Protein AF-A0A7C5VQ32-F1 (afdb_monomer)

Mean predicted aligned error: 4.76 Å

pLDDT: mean 89.22, std 14.69, range [40.31, 97.88]

Foldseek 3Di:
DDDQQAAQQQWLVNCVFWPVVCQVVCVVVVHHQDDPRHGDGDTPNVVCVVVVHDRVVVSVVSRVVCVVVPHTDRDPPPPD

Organism: NCBI:txid1008305

Radius of gyration: 12.36 Å; Cα contacts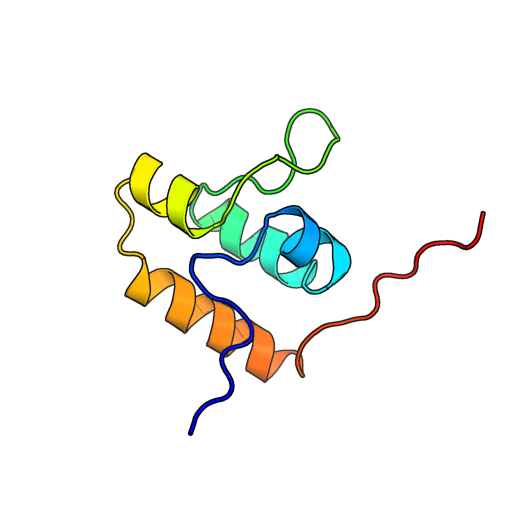 (8 Å, |Δi|>4): 86; chains: 1; bounding box: 35×28×24 Å

Sequence (80 aa):
MRNLYINEYTTFEEIAEHYPYLIQPLLEKGIKVIVCGDVKWGTLGEELERLGLKKHEVIDELNKIVEKNGGPVRSFKLDL

InterPro domains:
  IPR038062 ScdA-like, N-terminal domain superfamily [G3DSA:1.10.3910.10] (4-71)
  IPR038062 ScdA-like, N-terminal domain superfamily [SSF140683] (3-69)

Solvent-accessible surface area (backbone atoms only — not comparable to full-atom values): 4799 Å² total; per-residue (Å²): 133,84,86,74,84,52,53,54,78,41,33,29,56,54,36,58,47,28,36,53,82,48,48,61,65,35,42,79,72,72,43,73,44,63,52,99,89,39,69,38,88,59,33,49,36,60,52,28,56,76,70,72,47,64,58,68,63,54,39,54,51,51,33,54,52,34,61,76,68,72,49,75,46,84,56,78,72,73,88,120

Structure (mmCIF, N/CA/C/O backbone):
data_AF-A0A7C5VQ32-F1
#
_entry.id   AF-A0A7C5VQ32-F1
#
loop_
_atom_site.group_PDB
_atom_site.id
_atom_site.type_symbol
_atom_site.label_atom_id
_atom_site.label_alt_id
_atom_site.label_comp_id
_atom_site.label_asym_id
_atom_site.label_entity_id
_atom_site.label_seq_id
_atom_site.pdbx_PDB_ins_code
_atom_site.Cartn_x
_atom_site.Cartn_y
_atom_site.Cartn_z
_atom_site.occupancy
_atom_site.B_iso_or_equiv
_atom_site.auth_seq_id
_atom_site.auth_comp_id
_atom_site.auth_asym_id
_atom_site.auth_atom_id
_atom_site.pdbx_PDB_model_num
ATOM 1 N N . MET A 1 1 ? -13.552 -18.275 2.838 1.00 47.12 1 MET A N 1
ATOM 2 C CA . MET A 1 1 ? -12.538 -17.384 3.444 1.00 47.12 1 MET A CA 1
ATOM 3 C C . MET A 1 1 ? -11.948 -16.555 2.315 1.00 47.12 1 MET A C 1
ATOM 5 O O . MET A 1 1 ? -11.601 -17.156 1.307 1.00 47.12 1 MET A O 1
ATOM 9 N N . ARG A 1 2 ? -11.929 -15.218 2.411 1.00 60.84 2 ARG A N 1
ATOM 10 C CA . ARG A 1 2 ? -11.177 -14.394 1.446 1.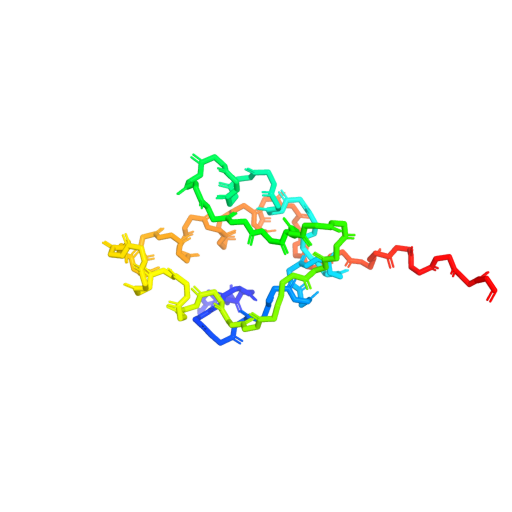00 60.84 2 ARG A CA 1
ATOM 11 C C . ARG A 1 2 ? -9.691 -14.550 1.759 1.00 60.84 2 ARG A C 1
ATOM 13 O O . ARG A 1 2 ? -9.336 -14.525 2.935 1.00 60.84 2 ARG A O 1
ATOM 20 N N . ASN A 1 3 ? -8.855 -14.712 0.740 1.00 63.72 3 ASN A N 1
ATOM 21 C CA . ASN A 1 3 ? -7.420 -14.534 0.919 1.00 63.72 3 ASN A CA 1
ATOM 22 C C . ASN A 1 3 ? -7.156 -13.033 1.043 1.00 63.72 3 ASN A C 1
ATOM 24 O O . ASN A 1 3 ? -7.504 -12.273 0.144 1.00 63.72 3 ASN A O 1
ATOM 28 N N . LEU A 1 4 ? -6.582 -12.618 2.169 1.00 80.75 4 LEU A N 1
ATOM 29 C CA . LEU A 1 4 ? -6.089 -11.258 2.350 1.00 80.75 4 LEU A CA 1
ATOM 30 C C . LEU A 1 4 ? -4.617 -11.243 1.943 1.00 80.75 4 LEU A C 1
ATOM 32 O O . LEU A 1 4 ? -3.797 -11.913 2.565 1.00 80.75 4 LEU A O 1
ATOM 36 N N . TYR A 1 5 ? -4.314 -10.505 0.883 1.00 93.06 5 TYR A N 1
ATOM 37 C CA . TYR A 1 5 ? -2.958 -10.282 0.387 1.00 93.06 5 TYR A CA 1
ATOM 38 C C . TYR A 1 5 ? -2.279 -9.130 1.125 1.00 93.06 5 TYR A C 1
ATOM 40 O O . TYR A 1 5 ? -1.092 -9.192 1.412 1.00 93.06 5 TYR A O 1
ATOM 48 N N . ILE A 1 6 ? -3.053 -8.093 1.448 1.00 96.25 6 ILE A N 1
ATOM 49 C CA . ILE A 1 6 ? -2.593 -6.910 2.173 1.00 96.25 6 ILE A CA 1
ATOM 50 C C . ILE A 1 6 ? -3.259 -6.888 3.544 1.00 96.25 6 ILE A C 1
ATOM 52 O O . ILE A 1 6 ? -4.469 -7.105 3.659 1.00 96.25 6 ILE A O 1
ATOM 56 N N . ASN A 1 7 ? -2.487 -6.597 4.582 1.00 96.75 7 ASN A N 1
ATOM 57 C CA . ASN A 1 7 ? -2.982 -6.348 5.930 1.00 96.75 7 ASN A CA 1
ATOM 58 C C . ASN A 1 7 ? -2.184 -5.208 6.587 1.00 96.75 7 ASN A C 1
ATOM 60 O O . ASN A 1 7 ? -1.335 -4.578 5.960 1.00 96.75 7 ASN A O 1
ATOM 64 N N . GLU A 1 8 ? -2.489 -4.896 7.844 1.00 96.50 8 GLU A N 1
ATOM 65 C CA . GLU A 1 8 ? -1.853 -3.780 8.551 1.00 96.50 8 GLU A CA 1
ATOM 66 C C . GLU A 1 8 ? -0.354 -3.983 8.814 1.00 96.50 8 GLU A C 1
ATOM 68 O O . GLU A 1 8 ? 0.361 -2.998 8.971 1.00 96.50 8 GLU A O 1
ATOM 73 N N . TYR A 1 9 ? 0.123 -5.228 8.806 1.00 97.31 9 TYR A N 1
ATOM 74 C CA . TYR A 1 9 ? 1.528 -5.589 8.987 1.00 97.31 9 TYR A CA 1
ATOM 75 C C . TYR A 1 9 ? 2.308 -5.651 7.670 1.00 97.31 9 TYR A C 1
ATOM 77 O O . TYR A 1 9 ? 3.531 -5.766 7.706 1.00 97.31 9 TYR A O 1
ATOM 85 N N . THR A 1 10 ? 1.633 -5.564 6.516 1.00 96.88 10 THR A N 1
ATOM 86 C CA . THR A 1 10 ? 2.299 -5.513 5.210 1.00 96.88 10 THR A CA 1
ATOM 87 C C . THR A 1 10 ? 3.239 -4.307 5.163 1.00 96.88 10 THR A C 1
ATOM 89 O O . THR A 1 10 ? 2.825 -3.166 5.410 1.00 96.88 10 THR A O 1
ATOM 92 N N . THR A 1 11 ? 4.511 -4.557 4.853 1.00 97.50 11 THR A N 1
ATOM 93 C CA . THR A 1 11 ? 5.537 -3.511 4.795 1.00 97.50 11 THR A CA 1
ATOM 94 C C . THR A 1 11 ? 5.501 -2.773 3.461 1.00 97.50 11 THR A C 1
ATOM 96 O O . THR A 1 11 ? 5.034 -3.287 2.442 1.00 97.50 11 THR A O 1
ATOM 99 N N . PHE A 1 12 ? 6.019 -1.546 3.441 1.00 96.62 12 PHE A N 1
ATOM 100 C CA . PHE A 1 12 ? 6.180 -0.807 2.185 1.00 96.62 12 PHE A CA 1
ATOM 101 C C . PHE A 1 12 ? 7.167 -1.482 1.224 1.00 96.62 12 PHE A C 1
ATOM 103 O O . PHE A 1 12 ? 6.988 -1.377 0.013 1.00 96.62 12 PHE A O 1
ATOM 110 N N . GLU A 1 13 ? 8.152 -2.215 1.746 1.00 95.38 13 GLU A N 1
ATOM 111 C CA . GLU A 1 13 ? 9.056 -3.066 0.964 1.00 95.38 13 GLU A CA 1
ATOM 112 C C . GLU A 1 13 ? 8.294 -4.191 0.265 1.00 95.38 13 GLU A C 1
ATOM 114 O O . GLU A 1 13 ? 8.428 -4.356 -0.945 1.00 95.38 13 GLU A O 1
ATOM 119 N N . GLU A 1 14 ? 7.418 -4.893 0.988 1.00 95.62 14 GLU A N 1
ATOM 120 C CA . GLU A 1 14 ? 6.571 -5.939 0.412 1.00 95.62 14 GLU A CA 1
ATOM 121 C C . GLU A 1 14 ? 5.643 -5.367 -0.668 1.00 95.62 14 GLU A C 1
ATOM 123 O O . GLU A 1 14 ? 5.484 -5.950 -1.741 1.00 95.62 14 GLU A O 1
ATOM 128 N N . ILE A 1 15 ? 5.072 -4.181 -0.431 1.00 95.56 15 ILE A N 1
ATOM 129 C CA . ILE A 1 15 ? 4.270 -3.470 -1.434 1.00 95.56 15 ILE A CA 1
ATOM 130 C C . ILE A 1 15 ? 5.115 -3.139 -2.667 1.00 95.56 15 ILE A C 1
ATOM 132 O O . ILE A 1 15 ? 4.672 -3.389 -3.784 1.00 95.56 15 ILE A O 1
ATOM 136 N N . ALA A 1 16 ? 6.321 -2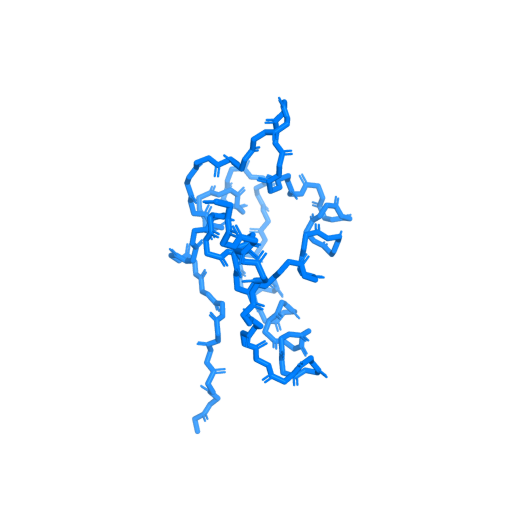.603 -2.499 1.00 94.50 16 ALA A N 1
ATOM 137 C CA . ALA A 1 16 ? 7.177 -2.244 -3.624 1.00 94.50 16 ALA A CA 1
ATOM 138 C C . ALA A 1 16 ? 7.662 -3.474 -4.418 1.00 94.50 16 ALA A C 1
ATOM 140 O O . ALA A 1 16 ? 7.724 -3.420 -5.648 1.00 94.50 16 ALA A O 1
ATOM 141 N 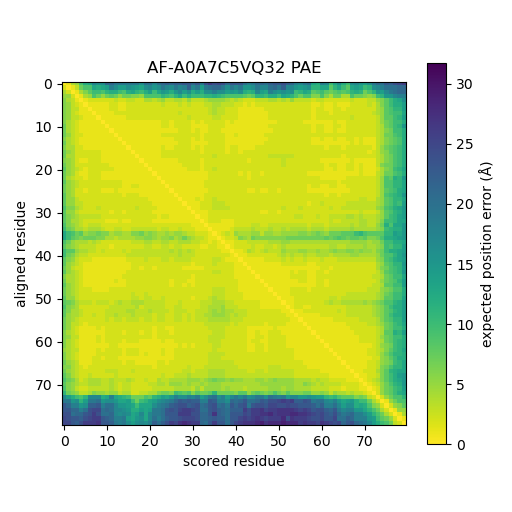N . GLU A 1 17 ? 7.975 -4.581 -3.740 1.00 93.31 17 GLU A N 1
ATOM 142 C CA . GLU A 1 17 ? 8.528 -5.793 -4.359 1.00 93.31 17 GLU A CA 1
ATOM 143 C C . GLU A 1 17 ? 7.450 -6.707 -4.960 1.00 93.31 17 GLU A C 1
ATOM 145 O O . GLU A 1 17 ? 7.667 -7.311 -6.015 1.00 93.31 17 GLU A O 1
ATOM 150 N N . HIS A 1 18 ? 6.285 -6.819 -4.320 1.00 94.69 18 HIS A N 1
ATOM 151 C CA . HIS A 1 18 ? 5.252 -7.790 -4.698 1.00 94.69 18 HIS A CA 1
ATOM 152 C C . HIS A 1 18 ? 3.966 -7.160 -5.219 1.00 94.69 18 HIS A C 1
ATOM 154 O O . HIS A 1 18 ? 3.212 -7.810 -5.944 1.00 94.69 18 HIS A O 1
ATOM 160 N N . TYR A 1 19 ? 3.716 -5.891 -4.908 1.00 95.44 19 TYR A N 1
ATOM 161 C CA . TYR A 1 19 ? 2.489 -5.197 -5.292 1.00 95.44 19 TYR A CA 1
ATOM 162 C C . TYR A 1 19 ? 2.756 -3.782 -5.846 1.00 95.44 19 TYR A C 1
ATOM 164 O O . TYR A 1 19 ? 2.064 -2.839 -5.456 1.00 95.44 19 TYR A O 1
ATOM 172 N N . PRO A 1 20 ? 3.720 -3.580 -6.773 1.00 95.00 20 PRO A N 1
ATOM 173 C CA . PRO A 1 20 ? 4.116 -2.250 -7.251 1.00 95.00 20 PRO A CA 1
ATOM 174 C C . PRO A 1 20 ? 2.957 -1.463 -7.880 1.00 95.00 20 PRO A C 1
ATOM 176 O O . PRO A 1 20 ? 2.934 -0.235 -7.842 1.00 95.00 20 PRO A O 1
ATOM 179 N N . TYR A 1 21 ? 1.944 -2.154 -8.405 1.00 95.38 21 TYR A N 1
ATOM 180 C CA . TYR A 1 21 ? 0.721 -1.538 -8.922 1.00 95.38 21 TYR A CA 1
ATOM 181 C C . TYR A 1 21 ? -0.152 -0.876 -7.836 1.00 95.38 21 TYR A C 1
ATOM 183 O O . TYR A 1 21 ? -1.049 -0.107 -8.173 1.00 95.38 21 TYR A O 1
ATOM 191 N N . LEU A 1 22 ? 0.097 -1.133 -6.546 1.00 96.62 22 LEU A N 1
ATOM 192 C CA . LEU A 1 22 ? -0.552 -0.440 -5.427 1.00 96.62 22 LEU A CA 1
ATOM 193 C C . LEU A 1 22 ? 0.104 0.904 -5.090 1.00 96.62 22 LEU A C 1
ATOM 195 O O . LEU A 1 22 ? -0.511 1.703 -4.386 1.00 96.62 22 LEU A O 1
ATOM 199 N N . ILE A 1 23 ? 1.307 1.192 -5.603 1.00 95.56 23 ILE A N 1
ATOM 200 C CA . ILE A 1 23 ? 2.024 2.442 -5.305 1.00 95.56 23 ILE A CA 1
ATOM 201 C C . ILE A 1 23 ? 1.201 3.661 -5.739 1.00 95.56 23 ILE A C 1
ATOM 203 O O . ILE A 1 23 ? 1.039 4.596 -4.958 1.00 95.56 23 ILE A O 1
ATOM 207 N N . GLN A 1 24 ? 0.644 3.640 -6.953 1.00 95.25 24 GLN A N 1
ATOM 208 C CA . GLN A 1 24 ? -0.168 4.745 -7.469 1.00 95.25 24 GLN A CA 1
ATOM 209 C C . GLN A 1 24 ? -1.477 4.939 -6.663 1.00 95.25 24 GLN A C 1
ATOM 211 O O . GLN A 1 24 ? -1.691 6.050 -6.177 1.00 95.25 24 GLN A O 1
ATOM 216 N N . PRO A 1 25 ? -2.309 3.903 -6.414 1.00 96.31 25 PRO A N 1
ATOM 217 C CA . PRO A 1 25 ? -3.486 4.018 -5.542 1.00 96.31 25 PRO A CA 1
ATOM 218 C C . PRO A 1 25 ? -3.188 4.516 -4.121 1.00 96.31 25 PRO A C 1
ATOM 220 O O . PRO A 1 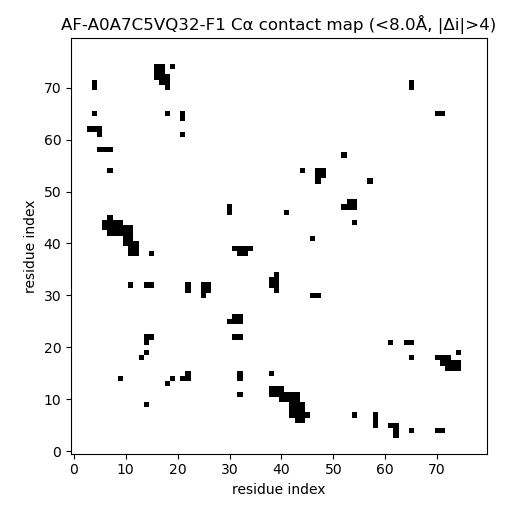25 ? -3.972 5.270 -3.544 1.00 96.31 25 PRO A O 1
ATOM 223 N N . LEU A 1 26 ? -2.063 4.098 -3.530 1.00 96.50 26 LEU A N 1
ATOM 224 C CA . LEU A 1 26 ? -1.635 4.573 -2.212 1.00 96.50 26 LEU A CA 1
ATOM 225 C C . LEU A 1 26 ? -1.262 6.059 -2.257 1.00 96.50 26 LEU A C 1
ATOM 227 O O . LEU A 1 26 ? -1.691 6.829 -1.393 1.00 96.50 26 LEU A O 1
ATOM 231 N N . LEU A 1 27 ? -0.538 6.480 -3.295 1.00 95.25 27 LEU A N 1
ATOM 232 C CA . LEU A 1 27 ? -0.150 7.874 -3.486 1.00 95.25 27 LEU A CA 1
ATOM 233 C C . LEU A 1 27 ? -1.367 8.796 -3.644 1.00 95.25 27 LEU A C 1
ATOM 235 O O . LEU A 1 27 ? -1.385 9.878 -3.058 1.00 95.25 27 LEU A O 1
ATOM 239 N N . GLU A 1 28 ? -2.402 8.359 -4.363 1.00 95.38 28 GLU A N 1
ATOM 240 C CA . GLU A 1 28 ? -3.672 9.091 -4.516 1.00 95.38 28 GLU A CA 1
ATOM 241 C C . GLU A 1 28 ? -4.399 9.310 -3.181 1.00 95.38 28 GLU A C 1
ATOM 243 O O . GLU A 1 28 ? -5.132 10.285 -3.023 1.00 95.38 28 GLU A O 1
ATOM 248 N N . LYS A 1 29 ? -4.145 8.448 -2.188 1.00 94.06 29 LYS A N 1
ATOM 249 C CA . LYS A 1 29 ? -4.633 8.587 -0.804 1.00 94.06 29 LYS A CA 1
ATOM 250 C C . LYS A 1 29 ? -3.675 9.367 0.103 1.00 94.06 29 LYS A C 1
ATOM 252 O O . LYS A 1 29 ? -3.923 9.479 1.301 1.00 94.06 29 LYS A O 1
ATOM 257 N N . GLY A 1 30 ? -2.578 9.893 -0.441 1.00 94.38 30 GLY A N 1
ATOM 258 C CA . GLY A 1 30 ? -1.545 10.611 0.308 1.00 94.38 30 GLY A CA 1
ATOM 259 C C . GLY A 1 30 ? -0.529 9.709 1.016 1.00 94.38 30 GLY A C 1
ATOM 260 O O . GLY A 1 30 ? 0.293 10.210 1.785 1.00 94.38 30 GLY A O 1
ATOM 261 N N . ILE A 1 31 ? -0.549 8.400 0.754 1.00 96.06 31 ILE A N 1
ATOM 262 C CA . ILE A 1 31 ? 0.358 7.419 1.357 1.00 96.06 31 ILE A CA 1
ATOM 263 C C . ILE A 1 31 ? 1.565 7.234 0.437 1.00 96.06 31 ILE A C 1
ATOM 265 O O . ILE A 1 31 ? 1.463 6.678 -0.656 1.00 96.06 31 ILE A O 1
ATOM 269 N N . LYS A 1 32 ? 2.735 7.698 0.876 1.00 94.50 32 LYS A N 1
ATOM 270 C CA . LYS A 1 32 ? 3.973 7.589 0.094 1.00 94.50 32 LYS A CA 1
ATOM 271 C C . LYS A 1 32 ? 4.680 6.268 0.389 1.00 94.50 32 LYS A C 1
ATOM 273 O O . LYS A 1 32 ? 5.141 6.063 1.509 1.00 94.50 32 LYS A O 1
ATOM 278 N N . VAL A 1 33 ? 4.806 5.420 -0.633 1.00 95.00 33 VAL A N 1
ATOM 279 C CA . VAL A 1 33 ? 5.607 4.180 -0.582 1.00 95.00 33 VAL A CA 1
ATOM 280 C C . VAL A 1 33 ? 7.089 4.464 -0.844 1.00 95.00 33 VAL A C 1
ATOM 282 O O . VAL A 1 33 ? 7.950 3.858 -0.221 1.00 95.00 33 VAL A O 1
ATOM 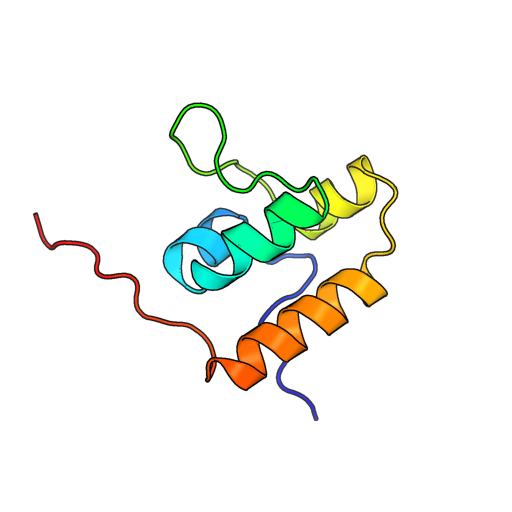285 N N . ILE A 1 34 ? 7.386 5.421 -1.730 1.00 93.12 34 ILE A N 1
ATOM 286 C CA . ILE A 1 34 ? 8.747 5.834 -2.094 1.00 93.12 34 ILE A CA 1
ATOM 287 C C . ILE A 1 34 ? 8.981 7.263 -1.596 1.00 93.12 34 ILE A C 1
ATOM 289 O O . ILE A 1 34 ? 8.160 8.157 -1.831 1.00 93.12 34 ILE A O 1
ATOM 293 N N . VAL A 1 35 ? 10.100 7.485 -0.909 1.00 90.75 35 VAL A N 1
ATOM 294 C CA . VAL A 1 35 ? 10.513 8.779 -0.357 1.00 90.75 35 VAL A CA 1
ATOM 295 C C . VAL A 1 35 ? 11.990 8.991 -0.675 1.00 90.75 35 VAL A C 1
ATOM 297 O O . VAL A 1 35 ? 12.813 8.123 -0.423 1.00 90.75 35 VAL A O 1
ATOM 300 N N . CYS A 1 36 ? 12.330 10.151 -1.242 1.00 89.19 36 CYS A N 1
ATOM 301 C CA . CYS A 1 36 ? 13.708 10.507 -1.612 1.00 89.19 36 CYS A CA 1
ATOM 302 C C . CYS A 1 36 ? 14.419 9.502 -2.546 1.00 89.19 36 CYS A C 1
ATOM 304 O O . CYS A 1 36 ? 15.641 9.474 -2.578 1.00 89.19 36 CYS A O 1
ATOM 306 N N . GLY A 1 37 ? 13.665 8.726 -3.333 1.00 87.50 37 GLY A N 1
ATOM 307 C CA . GLY A 1 37 ? 14.209 7.726 -4.261 1.00 87.50 37 GLY A CA 1
ATOM 308 C C . GLY A 1 37 ? 14.279 6.305 -3.698 1.00 87.50 37 GLY A C 1
ATOM 309 O O . GLY A 1 37 ? 14.472 5.381 -4.479 1.00 87.50 37 GLY A O 1
ATOM 310 N N . ASP A 1 38 ? 14.025 6.123 -2.401 1.00 91.94 38 ASP A N 1
ATOM 311 C CA . ASP A 1 38 ? 14.054 4.822 -1.730 1.00 91.94 38 ASP A CA 1
ATOM 312 C C . ASP A 1 38 ? 12.672 4.403 -1.226 1.00 91.94 38 ASP A C 1
ATOM 314 O O . ASP A 1 38 ? 11.782 5.232 -0.998 1.00 91.94 38 ASP A O 1
ATOM 318 N N . VAL A 1 39 ? 12.484 3.096 -1.032 1.00 94.19 39 VAL A N 1
ATOM 319 C CA . VAL A 1 39 ? 11.281 2.575 -0.379 1.00 94.19 39 VAL A CA 1
ATOM 320 C C . VAL A 1 39 ? 11.295 2.993 1.089 1.00 94.19 39 VAL A C 1
ATOM 322 O O . VAL A 1 39 ? 12.291 2.855 1.800 1.00 94.19 39 VAL A O 1
ATOM 325 N N . LYS A 1 40 ? 10.172 3.541 1.547 1.00 92.81 40 LYS A N 1
ATOM 326 C CA . LYS A 1 40 ? 9.990 3.943 2.937 1.00 92.81 40 LYS A CA 1
ATOM 327 C C . LYS A 1 40 ? 10.026 2.718 3.857 1.00 92.81 40 LYS A C 1
ATOM 329 O O . LYS A 1 40 ? 9.482 1.676 3.527 1.00 92.81 40 LYS A O 1
ATOM 334 N N . TRP A 1 41 ? 10.565 2.889 5.061 1.00 94.44 41 TRP A N 1
ATOM 335 C CA . TRP A 1 41 ? 10.504 1.882 6.122 1.00 94.44 41 TRP A CA 1
ATOM 336 C C . TRP A 1 41 ? 9.208 1.968 6.939 1.00 94.44 41 TRP A C 1
ATOM 338 O O . TRP A 1 41 ? 8.692 3.061 7.198 1.00 94.44 41 TRP A O 1
ATOM 348 N N . GLY A 1 42 ? 8.714 0.809 7.379 1.00 95.94 42 GLY A N 1
ATOM 349 C CA . GLY A 1 42 ? 7.528 0.666 8.227 1.00 95.94 42 GLY A CA 1
ATOM 350 C C . GLY A 1 42 ? 6.385 -0.094 7.556 1.00 95.94 42 GLY A C 1
ATOM 351 O O . GLY A 1 42 ? 6.511 -0.604 6.436 1.00 95.94 42 GLY A O 1
ATOM 352 N N . THR A 1 43 ? 5.261 -0.168 8.260 1.00 97.88 43 THR A N 1
ATOM 353 C CA . THR A 1 43 ? 4.066 -0.889 7.813 1.00 97.88 43 THR A CA 1
ATOM 354 C C . THR A 1 43 ? 2.981 0.042 7.283 1.00 97.88 43 THR A C 1
ATOM 356 O O . THR A 1 43 ? 2.900 1.229 7.627 1.00 97.88 43 THR A O 1
ATOM 359 N N . LEU A 1 44 ? 2.093 -0.516 6.460 1.00 97.25 44 LEU A N 1
ATOM 360 C CA . LEU A 1 44 ? 0.896 0.183 6.011 1.00 97.25 44 LEU A CA 1
ATOM 361 C C . LEU A 1 44 ? 0.021 0.608 7.203 1.00 97.25 44 LEU A C 1
ATOM 363 O O . LEU A 1 44 ? -0.480 1.730 7.225 1.00 97.25 44 LEU A O 1
ATOM 367 N N . GLY A 1 45 ? -0.143 -0.259 8.206 1.00 97.00 45 GLY A N 1
ATOM 368 C CA . GLY A 1 45 ? -0.968 0.003 9.383 1.00 97.00 45 GLY A CA 1
ATOM 369 C C . GLY A 1 45 ? -0.509 1.216 10.188 1.00 97.00 45 GLY A C 1
ATOM 370 O O . GLY A 1 45 ? -1.339 2.064 10.526 1.00 97.00 45 GLY A O 1
ATOM 371 N N . GLU A 1 46 ? 0.795 1.325 10.449 1.00 97.50 46 GLU A N 1
ATOM 372 C CA . GLU A 1 46 ? 1.390 2.472 11.150 1.00 97.50 46 GLU A CA 1
ATOM 373 C C . GLU A 1 46 ? 1.155 3.781 10.391 1.00 97.50 46 GLU A C 1
ATOM 375 O O . GLU A 1 46 ? 0.806 4.804 10.982 1.00 97.50 46 GLU A O 1
ATOM 380 N N . GLU A 1 47 ? 1.299 3.759 9.066 1.00 96.62 47 GLU A N 1
ATOM 381 C CA . GLU A 1 47 ? 1.115 4.964 8.261 1.00 96.62 47 GLU A CA 1
ATOM 382 C C . GLU A 1 47 ? -0.347 5.401 8.176 1.00 96.62 47 GLU A C 1
ATOM 384 O O . GLU A 1 47 ? -0.639 6.596 8.247 1.00 96.62 47 GLU A O 1
ATOM 389 N N . LEU A 1 48 ? -1.272 4.448 8.053 1.00 96.75 48 LEU A N 1
ATOM 390 C CA . LEU A 1 48 ? -2.705 4.737 8.059 1.00 96.75 48 LEU A CA 1
ATOM 391 C C . LEU A 1 48 ? -3.135 5.362 9.386 1.00 96.75 48 LEU A C 1
ATOM 393 O O . LEU A 1 48 ? -3.903 6.323 9.390 1.00 96.75 48 LEU A O 1
ATOM 397 N N . GLU A 1 49 ? -2.600 4.865 10.500 1.00 96.69 49 GLU A N 1
ATOM 398 C CA . GLU A 1 49 ? -2.830 5.439 11.824 1.00 96.69 49 GLU A CA 1
ATOM 399 C C . GLU A 1 49 ? -2.272 6.856 11.938 1.00 96.69 49 GLU A C 1
ATOM 401 O O . GLU A 1 49 ? -2.987 7.768 12.356 1.00 96.69 49 GLU A O 1
ATOM 406 N N . ARG A 1 50 ? -1.034 7.070 11.477 1.00 95.50 50 ARG A N 1
ATOM 407 C CA . ARG A 1 50 ? -0.387 8.389 11.468 1.00 95.50 50 ARG A CA 1
ATOM 408 C C . ARG A 1 50 ? -1.174 9.425 10.661 1.00 95.50 50 ARG A C 1
ATOM 410 O O . ARG A 1 50 ? -1.170 10.604 11.009 1.00 95.50 50 ARG A O 1
ATOM 417 N N . LEU A 1 51 ? -1.823 8.998 9.579 1.00 94.75 51 LEU A N 1
ATOM 418 C CA . LEU A 1 51 ? -2.646 9.849 8.715 1.00 94.75 51 LEU A CA 1
ATOM 419 C C . LEU A 1 51 ? -4.109 9.963 9.178 1.00 94.75 51 LEU A C 1
ATOM 421 O O . LEU A 1 51 ? -4.874 10.707 8.567 1.00 94.75 51 LEU A O 1
ATOM 425 N N . GLY A 1 52 ? -4.515 9.243 10.229 1.00 95.56 52 GLY A N 1
ATOM 426 C CA . GLY A 1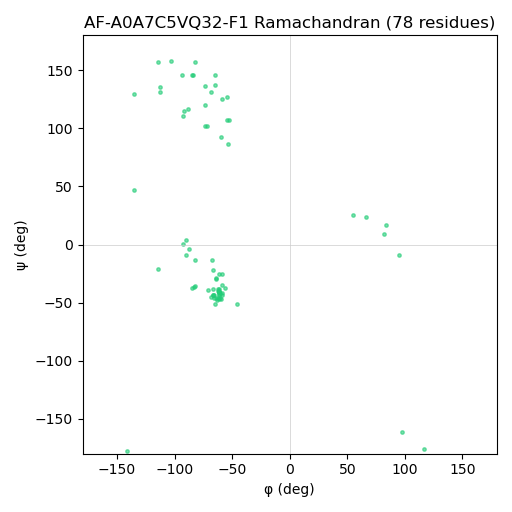 52 ? -5.903 9.216 10.699 1.00 95.56 52 GLY A CA 1
ATOM 427 C C . GLY A 1 52 ? -6.877 8.565 9.708 1.00 95.56 52 GLY A C 1
ATOM 428 O O . GLY A 1 52 ? -8.072 8.861 9.727 1.00 95.56 52 GLY A O 1
ATOM 429 N N . LEU A 1 53 ? -6.379 7.696 8.825 1.00 94.25 53 LEU A N 1
ATOM 430 C CA . LEU A 1 53 ? -7.184 6.979 7.840 1.00 94.25 53 LEU A CA 1
ATOM 431 C C . LEU A 1 53 ? -7.806 5.725 8.460 1.00 94.25 53 LEU A C 1
ATOM 433 O O . LEU A 1 53 ? 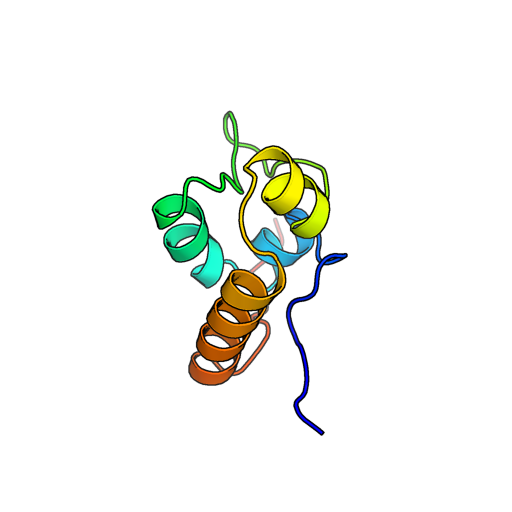-7.211 5.030 9.286 1.00 94.25 53 LEU A O 1
ATOM 437 N N . LYS A 1 54 ? -9.019 5.384 8.022 1.00 94.56 54 LYS A N 1
ATOM 438 C CA . LYS A 1 54 ? -9.698 4.168 8.473 1.00 94.56 54 LYS A CA 1
ATOM 439 C C . LYS A 1 54 ? -9.030 2.932 7.870 1.00 94.56 54 LYS A C 1
ATOM 441 O O . LYS A 1 54 ? -9.288 2.585 6.719 1.00 94.56 54 LYS A O 1
ATOM 446 N N . LYS A 1 55 ? -8.216 2.242 8.681 1.00 93.19 55 LYS A N 1
ATOM 447 C CA . LYS A 1 55 ? -7.425 1.065 8.272 1.00 93.19 55 LYS A CA 1
ATOM 448 C C . LYS A 1 55 ? -8.231 0.050 7.453 1.00 93.19 55 LYS A C 1
ATOM 450 O O . LYS A 1 55 ? -7.818 -0.314 6.359 1.00 93.19 55 LYS A O 1
ATOM 455 N N . HIS A 1 56 ? -9.400 -0.350 7.954 1.00 93.31 56 HIS A N 1
ATOM 456 C CA . HIS A 1 56 ? -10.232 -1.372 7.314 1.00 93.31 56 HIS A CA 1
ATOM 457 C C . HIS A 1 56 ? -10.707 -0.983 5.905 1.00 93.31 56 HIS A C 1
ATOM 459 O O . HIS A 1 56 ? -10.670 -1.821 5.014 1.00 93.31 56 HIS A O 1
ATOM 465 N N . GLU A 1 57 ? -11.107 0.275 5.678 1.00 95.19 57 GLU A N 1
ATOM 466 C CA . GLU A 1 57 ? -11.607 0.722 4.369 1.00 95.19 57 GLU A CA 1
ATOM 467 C C . GLU A 1 57 ? -10.486 0.689 3.325 1.00 95.19 57 GLU A C 1
ATOM 469 O O . GLU A 1 57 ? -10.677 0.185 2.217 1.00 95.19 57 GLU A O 1
ATOM 474 N N . VAL A 1 58 ? -9.295 1.168 3.701 1.00 95.75 58 VAL A N 1
ATOM 475 C CA . VAL A 1 58 ? -8.135 1.193 2.803 1.00 95.75 58 VAL A CA 1
ATOM 476 C C . VAL A 1 58 ? -7.633 -0.221 2.517 1.00 95.75 58 VAL A C 1
ATOM 478 O O . VAL A 1 58 ? -7.403 -0.557 1.360 1.00 95.75 58 VAL A O 1
ATOM 481 N N . ILE A 1 59 ? -7.503 -1.073 3.538 1.00 95.81 59 ILE A N 1
ATOM 482 C CA . ILE A 1 59 ? -7.053 -2.462 3.362 1.00 95.81 59 ILE A CA 1
ATOM 483 C C . ILE A 1 59 ? -8.028 -3.245 2.471 1.00 95.81 59 ILE A C 1
ATOM 485 O O . ILE A 1 59 ? -7.583 -3.960 1.570 1.00 95.81 59 ILE A O 1
ATOM 489 N N . ASP A 1 60 ? -9.339 -3.090 2.664 1.00 95.38 60 ASP A N 1
ATOM 490 C CA . ASP A 1 60 ? -10.345 -3.742 1.817 1.00 95.38 60 ASP A CA 1
ATOM 491 C C . ASP A 1 60 ? -10.253 -3.280 0.357 1.00 95.38 60 ASP A C 1
ATOM 493 O O . ASP A 1 60 ? -10.396 -4.085 -0.566 1.00 95.38 60 ASP A O 1
ATOM 497 N N . GLU A 1 61 ? -10.019 -1.990 0.125 1.00 95.75 61 GLU A N 1
ATOM 498 C CA . GLU A 1 61 ? -9.851 -1.444 -1.221 1.00 95.75 61 GLU A CA 1
ATOM 499 C C . GLU A 1 61 ? -8.587 -1.975 -1.904 1.00 95.75 61 GLU A C 1
ATOM 501 O O . GLU A 1 61 ? -8.655 -2.429 -3.048 1.00 95.75 61 GLU A O 1
ATOM 506 N N . LEU A 1 62 ? -7.454 -1.989 -1.199 1.00 96.25 62 LEU A N 1
ATOM 507 C CA . LEU A 1 62 ? -6.196 -2.515 -1.730 1.00 96.25 62 LEU A CA 1
ATOM 508 C C . LEU A 1 62 ? -6.319 -3.998 -2.077 1.00 96.25 62 LEU A C 1
ATOM 510 O O . LEU A 1 62 ? -5.902 -4.402 -3.159 1.00 96.25 62 LEU A O 1
ATOM 514 N N . ASN A 1 63 ? -6.954 -4.800 -1.219 1.00 96.25 63 ASN A N 1
ATOM 515 C CA . ASN A 1 63 ? -7.171 -6.218 -1.506 1.00 96.25 63 ASN A CA 1
ATOM 516 C C . ASN A 1 63 ? -8.039 -6.434 -2.754 1.00 96.25 63 ASN A C 1
ATOM 518 O O . ASN A 1 63 ? -7.708 -7.300 -3.558 1.00 96.25 63 ASN A O 1
ATOM 522 N N . LYS A 1 64 ? -9.070 -5.609 -2.999 1.00 95.62 64 LYS A N 1
ATOM 523 C CA . LYS A 1 64 ? -9.843 -5.669 -4.259 1.00 95.62 64 LYS A CA 1
ATOM 524 C C . LYS A 1 64 ? -8.975 -5.371 -5.482 1.00 95.62 64 LYS A C 1
ATOM 526 O O . LYS A 1 64 ? -9.151 -5.990 -6.532 1.00 95.62 64 LYS A O 1
ATOM 531 N N . ILE A 1 65 ? -8.048 -4.418 -5.366 1.00 95.62 65 ILE A N 1
ATOM 532 C CA . ILE A 1 65 ? -7.097 -4.107 -6.441 1.00 95.62 65 ILE A CA 1
ATOM 533 C C . ILE A 1 65 ? -6.161 -5.300 -6.665 1.00 95.62 65 ILE A C 1
ATOM 535 O O . ILE A 1 65 ? -5.951 -5.684 -7.815 1.00 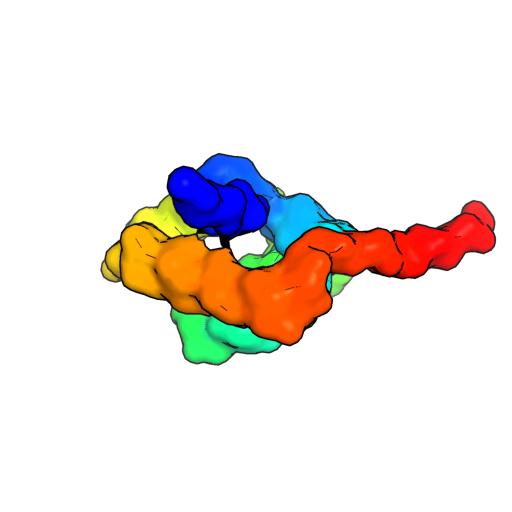95.62 65 ILE A O 1
ATOM 539 N N . VAL A 1 66 ? -5.647 -5.922 -5.602 1.00 95.38 66 VAL A N 1
ATOM 540 C CA . VAL A 1 66 ? -4.785 -7.111 -5.700 1.00 95.38 66 VAL A CA 1
ATOM 541 C C . VAL A 1 66 ? -5.518 -8.291 -6.339 1.00 95.38 66 VAL A C 1
ATOM 543 O O . VAL A 1 66 ? -4.986 -8.902 -7.264 1.00 95.38 66 VAL A O 1
ATOM 546 N N . GLU A 1 67 ? -6.756 -8.573 -5.926 1.00 94.19 67 GLU A N 1
ATOM 547 C CA . GLU A 1 67 ? -7.585 -9.627 -6.526 1.00 94.19 67 GLU A CA 1
ATOM 548 C C . GLU A 1 67 ? -7.799 -9.385 -8.027 1.00 94.19 67 GLU A C 1
ATOM 550 O O . GLU A 1 67 ? -7.641 -10.302 -8.833 1.00 94.19 67 GLU A O 1
ATOM 555 N N . LYS A 1 68 ? -8.078 -8.136 -8.428 1.00 93.75 68 LYS A N 1
ATOM 556 C CA . LYS A 1 68 ? -8.235 -7.759 -9.843 1.00 93.75 68 LYS A CA 1
ATOM 557 C C . LYS A 1 68 ? -6.947 -7.932 -10.659 1.00 93.75 68 LYS A C 1
ATOM 559 O O . LYS A 1 68 ? -7.027 -8.187 -11.858 1.00 93.75 68 LYS A O 1
ATOM 564 N N . ASN A 1 69 ? -5.784 -7.788 -10.026 1.00 92.88 69 ASN A N 1
ATOM 565 C CA . ASN A 1 69 ? -4.473 -7.946 -10.661 1.00 92.88 69 ASN A CA 1
ATOM 566 C C . ASN A 1 69 ? -3.900 -9.372 -10.538 1.00 92.88 69 ASN A C 1
ATOM 568 O O . ASN A 1 69 ? -2.822 -9.634 -11.064 1.00 92.88 69 ASN A O 1
ATOM 572 N N . GLY A 1 70 ? -4.617 -10.303 -9.897 1.00 90.44 70 GLY A N 1
ATOM 573 C CA . GLY A 1 70 ? -4.219 -11.711 -9.802 1.00 90.44 70 GLY A CA 1
ATOM 574 C C . GLY A 1 70 ? -3.235 -12.044 -8.674 1.00 90.44 70 GLY A C 1
ATOM 575 O O . GLY A 1 70 ? -2.643 -13.122 -8.704 1.00 90.44 70 GLY A O 1
ATOM 576 N N . GLY A 1 71 ? -3.073 -11.172 -7.671 1.00 90.94 71 GLY A N 1
ATOM 577 C CA . GLY A 1 71 ? -2.184 -11.419 -6.530 1.00 90.94 71 GLY A CA 1
ATOM 578 C C . GLY A 1 71 ? -0.792 -10.776 -6.653 1.00 90.94 71 GLY A C 1
ATOM 579 O O . GLY A 1 71 ? -0.619 -9.817 -7.412 1.00 90.94 71 GLY A O 1
ATOM 580 N N . PRO A 1 72 ? 0.201 -11.252 -5.876 1.00 90.88 72 PRO A N 1
ATOM 581 C CA . PRO A 1 72 ? 1.552 -10.707 -5.910 1.00 90.88 72 PRO A CA 1
ATOM 582 C C . PRO A 1 72 ? 2.195 -10.949 -7.274 1.00 90.88 72 PRO A C 1
ATOM 584 O O . PRO A 1 72 ? 2.121 -12.044 -7.836 1.00 90.88 72 PRO A O 1
ATOM 587 N N . VAL A 1 73 ? 2.875 -9.933 -7.788 1.00 87.62 73 VAL A N 1
ATOM 588 C CA . VAL A 1 73 ? 3.738 -10.063 -8.960 1.00 87.62 73 VAL A CA 1
ATOM 589 C C . VAL A 1 73 ? 5.167 -10.326 -8.503 1.00 87.62 73 VAL A C 1
ATOM 591 O O . VAL A 1 73 ? 5.623 -9.804 -7.488 1.00 87.62 73 VAL A O 1
ATOM 594 N N . ARG A 1 74 ? 5.918 -11.120 -9.269 1.00 64.88 74 ARG A N 1
ATOM 595 C CA . ARG A 1 74 ? 7.377 -11.097 -9.148 1.00 64.88 74 ARG A CA 1
ATOM 596 C C . ARG A 1 74 ? 7.849 -9.805 -9.799 1.00 64.88 74 ARG A C 1
ATOM 598 O O . ARG A 1 74 ? 7.874 -9.731 -11.026 1.00 64.88 74 ARG A O 1
ATOM 605 N N . SER A 1 75 ? 8.190 -8.791 -9.002 1.00 56.44 75 SER A N 1
ATOM 606 C CA . SER A 1 75 ? 9.026 -7.712 -9.521 1.00 56.44 75 SER A CA 1
ATOM 607 C C . SER A 1 75 ? 10.283 -8.359 -10.098 1.00 56.44 75 SER A C 1
ATOM 609 O O . SER A 1 75 ? 10.914 -9.195 -9.444 1.00 56.44 75 SER A O 1
ATOM 611 N N . PHE A 1 76 ? 10.592 -8.044 -11.357 1.00 51.00 76 PHE A N 1
ATOM 612 C CA . PHE A 1 76 ? 11.879 -8.365 -11.950 1.00 51.00 76 PHE A CA 1
ATOM 613 C C . PHE A 1 76 ? 12.929 -7.656 -11.090 1.00 51.00 76 PHE A C 1
ATOM 615 O O . PHE A 1 76 ? 13.265 -6.500 -11.345 1.00 51.00 76 PHE A O 1
ATOM 622 N N . LYS A 1 77 ? 13.478 -8.339 -10.077 1.00 45.84 77 LYS A N 1
ATOM 623 C CA . LYS A 1 77 ? 14.890 -8.131 -9.776 1.00 45.84 77 LYS A CA 1
ATOM 624 C C . LYS A 1 77 ? 15.563 -8.361 -11.120 1.00 45.84 77 LYS A C 1
ATOM 626 O O . LYS A 1 77 ? 15.540 -9.476 -11.634 1.00 45.84 77 LYS A O 1
ATOM 631 N N . LEU A 1 78 ? 16.027 -7.285 -11.753 1.00 45.09 78 LEU A N 1
ATOM 632 C CA . LEU A 1 78 ? 17.115 -7.445 -12.693 1.00 45.09 78 LEU A CA 1
ATOM 633 C C . LEU A 1 78 ? 18.190 -8.146 -11.867 1.00 45.09 78 LEU A C 1
ATOM 635 O O . LEU A 1 78 ? 18.718 -7.552 -10.928 1.00 45.09 78 LEU A O 1
ATOM 639 N N . ASP A 1 79 ? 18.396 -9.431 -12.146 1.00 42.62 79 ASP A N 1
ATOM 640 C CA . ASP A 1 79 ? 19.656 -10.108 -11.884 1.00 42.62 79 ASP A CA 1
ATOM 641 C C . ASP A 1 79 ? 20.736 -9.251 -12.569 1.00 42.62 79 ASP A C 1
ATOM 643 O O . ASP A 1 79 ? 21.000 -9.400 -13.763 1.00 42.62 79 ASP A O 1
ATOM 647 N N . LEU A 1 80 ? 21.234 -8.246 -11.843 1.00 40.31 80 LEU A N 1
ATOM 648 C CA . LEU A 1 80 ? 22.430 -7.476 -12.169 1.00 40.31 80 LEU A CA 1
ATOM 649 C C . LEU A 1 80 ? 23.644 -8.223 -11.625 1.00 40.31 80 LEU A C 1
ATOM 651 O O . LEU A 1 80 ? 23.585 -8.651 -10.449 1.00 40.31 80 LEU A O 1
#

Secondary structure (DSSP, 8-state):
----S--TT-BHHHHHHH-GGGHHHHHHTT--SEETTEEPPSBHHHHHHHTT--HHHHHHHHHHHHHHHTS---------